Protein AF-A0A4R3VU82-F1 (afdb_monomer)

Solvent-accessible surface area (backbone atoms o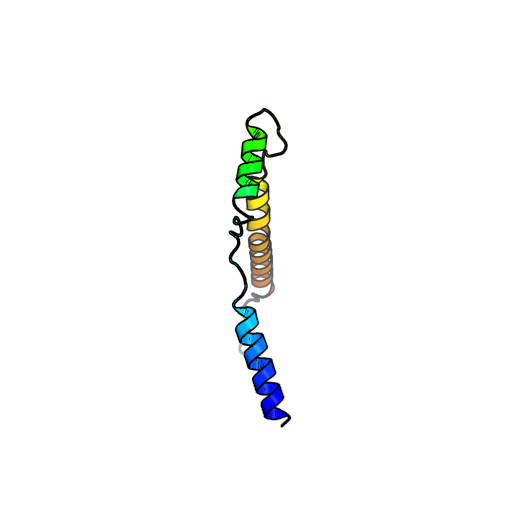nly — not comparable to full-atom values): 5306 Å² total; per-residue (Å²): 112,70,66,59,51,50,51,52,52,54,51,52,51,60,58,57,66,70,69,68,74,80,64,85,73,70,61,89,67,61,54,61,54,52,49,28,54,58,45,36,74,80,76,36,67,87,35,66,62,50,68,59,52,52,51,50,63,64,46,46,63,56,53,53,51,51,51,52,50,51,54,49,51,65,69,69,61,67,72,82,77,74,75,78,92,121

Sequence (86 aa):
MKLFRILILCVSLAIGSNAVTITEAQAQCAMCSLNAENSTQNGNTQGQGLNDGILFLLAMPFLIGAGVAILWYKKYRHKEEKSPIF

Foldseek 3Di:
DVVVVVVVVVVVVVVVVVPPPPDPPVPPPVVVLVVLVVCPPVPRCNSPCVVVVVVVVVCVVVVVVVVVVVVCCVVPPDDDPPPPDD

Radius of gyration: 28.5 Å; Cα contacts (8 Å, |Δi|>4): 17; chains: 1; bounding box: 57×60×65 Å

pLDDT: mean 76.4, std 14.2, range [47.81, 97.94]

Organism: NCBI:txid797292

Secondary structure (DSSP, 8-state):
-HHHHHHHHHHHHHHHTT---------TTHHHHHHHHHHHTTT-GGGTTHHHHHHHHHHHHHHHHHHHHHHHHHHH----------

Structure (mmCIF, N/CA/C/O backbone):
data_AF-A0A4R3VU82-F1
#
_entry.id   AF-A0A4R3VU82-F1
#
loop_
_atom_site.group_PDB
_atom_site.id
_atom_site.type_symbol
_atom_site.label_atom_id
_atom_site.label_alt_id
_atom_site.label_comp_id
_atom_site.label_asym_id
_atom_site.label_entity_id
_atom_site.label_seq_id
_atom_site.pdbx_PDB_ins_code
_atom_site.Cartn_x
_atom_site.Cartn_y
_atom_site.Cartn_z
_atom_site.occupancy
_atom_site.B_iso_or_equiv
_atom_site.auth_seq_id
_atom_site.auth_comp_id
_atom_site.auth_asym_id
_atom_site.auth_atom_id
_atom_site.pdbx_PDB_model_num
ATOM 1 N N . MET A 1 1 ? 30.011 39.096 10.427 1.00 60.69 1 MET A N 1
ATOM 2 C CA . MET A 1 1 ? 28.628 39.513 10.776 1.00 60.69 1 MET A CA 1
ATOM 3 C C . MET A 1 1 ? 27.532 38.692 10.093 1.00 60.69 1 MET A C 1
ATOM 5 O O . MET A 1 1 ? 26.677 38.183 10.799 1.00 60.69 1 MET A O 1
ATOM 9 N N . LYS A 1 2 ? 27.511 38.554 8.756 1.00 74.25 2 LYS A N 1
ATOM 10 C CA . LYS A 1 2 ? 26.423 37.853 8.034 1.00 74.25 2 LYS A CA 1
ATOM 11 C C . LYS A 1 2 ? 26.405 36.338 8.291 1.00 74.25 2 LYS A C 1
ATOM 13 O O . LYS A 1 2 ? 25.363 35.804 8.638 1.00 74.25 2 LYS A O 1
ATOM 18 N N . LEU A 1 3 ? 27.572 35.688 8.241 1.00 81.50 3 LEU A N 1
ATOM 19 C CA . LEU A 1 3 ? 27.721 34.256 8.538 1.00 81.50 3 LEU A CA 1
ATOM 20 C C . LEU A 1 3 ? 27.342 33.911 9.987 1.00 81.50 3 LEU A C 1
ATOM 22 O O . LEU A 1 3 ? 26.650 32.937 10.234 1.00 81.50 3 LEU A O 1
ATOM 26 N N . PHE A 1 4 ? 27.728 34.768 10.935 1.00 85.00 4 PHE A N 1
ATOM 27 C CA . PHE A 1 4 ? 27.375 34.615 12.347 1.00 85.00 4 PHE A CA 1
ATOM 28 C C . PHE A 1 4 ? 25.862 34.746 12.585 1.00 85.00 4 PHE A C 1
ATOM 30 O O . PHE A 1 4 ? 25.286 33.968 13.332 1.00 85.00 4 PHE A O 1
ATOM 37 N N . ARG A 1 5 ? 25.191 35.676 11.886 1.00 80.44 5 ARG A N 1
ATOM 38 C CA . ARG A 1 5 ? 23.725 35.809 11.924 1.00 80.44 5 ARG A CA 1
ATOM 39 C C . ARG A 1 5 ? 23.015 34.598 11.311 1.00 80.44 5 ARG A C 1
ATOM 41 O O . ARG A 1 5 ? 22.017 34.162 11.865 1.00 80.44 5 ARG A O 1
ATOM 48 N N . ILE A 1 6 ? 23.538 34.046 10.215 1.00 88.75 6 ILE A N 1
ATOM 49 C CA . ILE A 1 6 ? 22.997 32.827 9.591 1.00 88.75 6 ILE A CA 1
ATOM 50 C C . ILE A 1 6 ? 23.154 31.634 10.536 1.00 88.75 6 ILE A C 1
ATOM 52 O O . ILE A 1 6 ? 22.190 30.914 10.756 1.00 88.75 6 ILE A O 1
ATOM 56 N N . LEU A 1 7 ? 24.323 31.473 11.161 1.00 89.44 7 LEU A N 1
ATOM 57 C CA . LEU A 1 7 ? 24.552 30.414 12.145 1.00 89.44 7 LEU A CA 1
ATOM 58 C C . LEU A 1 7 ? 23.600 30.529 13.340 1.00 89.44 7 LEU A C 1
ATOM 60 O O . LEU A 1 7 ? 23.007 29.530 13.728 1.00 89.44 7 LEU A O 1
ATOM 64 N N . ILE A 1 8 ? 23.387 31.736 13.870 1.00 89.94 8 ILE A N 1
ATOM 65 C CA . ILE A 1 8 ? 22.427 31.960 14.961 1.00 89.94 8 ILE A CA 1
ATOM 66 C C . ILE A 1 8 ? 20.999 31.597 14.533 1.00 89.94 8 ILE A C 1
ATOM 68 O O . ILE A 1 8 ? 20.300 30.941 15.298 1.00 89.94 8 ILE A O 1
ATOM 72 N N . LEU A 1 9 ? 20.579 31.976 13.320 1.00 86.88 9 LEU A N 1
ATOM 73 C CA . LEU A 1 9 ? 19.250 31.647 12.791 1.00 86.88 9 LEU A CA 1
ATOM 74 C C . LEU A 1 9 ? 19.067 30.142 12.546 1.00 86.88 9 LEU A C 1
ATOM 76 O O . LEU A 1 9 ? 18.006 29.597 12.833 1.00 86.88 9 LEU A O 1
ATOM 80 N N . CYS A 1 10 ? 20.091 29.453 12.039 1.00 85.88 10 CYS A N 1
ATOM 81 C CA . CYS A 1 10 ? 20.046 28.003 11.850 1.00 85.88 10 CYS A CA 1
ATOM 82 C C . CYS A 1 10 ? 19.977 27.268 13.194 1.00 85.88 10 CYS A C 1
ATOM 84 O O . CYS A 1 10 ? 19.217 26.312 13.330 1.00 85.88 10 CYS A O 1
ATOM 86 N N . VAL A 1 11 ? 20.731 27.734 14.193 1.00 85.94 11 VAL A N 1
ATOM 87 C CA . VAL A 1 11 ? 20.732 27.158 15.543 1.00 85.94 11 VAL A CA 1
ATOM 88 C C . VAL A 1 11 ? 19.396 27.405 16.246 1.00 85.94 11 VAL A C 1
ATOM 90 O O . VAL A 1 11 ? 18.844 26.474 16.825 1.00 85.94 11 VAL A O 1
ATOM 93 N N . SER A 1 12 ? 18.817 28.606 16.154 1.00 79.56 12 SER A N 1
ATOM 94 C CA . SER A 1 12 ? 17.508 28.887 16.756 1.00 79.56 12 SER A CA 1
ATOM 95 C C . SER A 1 12 ? 16.373 28.102 16.092 1.00 79.56 12 SER A C 1
ATOM 97 O O . SER A 1 12 ? 15.488 27.612 16.793 1.00 79.56 12 SER A O 1
ATOM 99 N N . LEU A 1 13 ? 16.421 27.914 14.768 1.00 79.12 13 LEU A N 1
ATOM 100 C CA . LEU A 1 13 ? 15.448 27.102 14.035 1.00 79.12 13 LEU A CA 1
ATOM 101 C C . LEU A 1 13 ? 15.556 25.611 14.401 1.00 79.12 13 LEU A C 1
ATOM 103 O O . LEU A 1 13 ? 14.534 24.966 14.626 1.00 79.12 13 LEU A O 1
ATOM 107 N N . ALA A 1 14 ? 16.779 25.087 14.531 1.00 77.56 14 ALA A N 1
ATOM 108 C CA . ALA A 1 14 ? 17.027 23.703 14.940 1.00 77.56 14 ALA A CA 1
ATOM 109 C C . ALA A 1 14 ? 16.617 23.428 16.400 1.00 77.56 14 ALA A C 1
ATOM 111 O O . ALA A 1 14 ? 16.123 22.348 16.725 1.00 77.56 14 ALA A O 1
ATOM 112 N N . ILE A 1 15 ? 16.785 24.402 17.299 1.00 75.75 15 ILE A N 1
ATOM 113 C CA . ILE A 1 15 ? 16.324 24.280 18.689 1.00 75.75 15 ILE A CA 1
ATOM 114 C C . ILE A 1 15 ? 14.788 24.358 18.747 1.00 75.75 15 ILE A C 1
ATOM 116 O O . ILE A 1 15 ? 14.165 23.561 19.446 1.00 75.75 15 ILE A O 1
ATOM 120 N N . GLY A 1 16 ? 14.166 25.242 17.957 1.00 71.31 16 GLY A N 1
ATOM 121 C CA . GLY A 1 16 ? 12.708 25.383 17.875 1.00 71.31 16 GLY A CA 1
ATOM 122 C C . GLY A 1 16 ? 11.982 24.145 17.334 1.00 71.31 16 GLY A C 1
ATOM 123 O O . GLY A 1 16 ? 10.884 23.837 17.792 1.00 71.31 16 GLY A O 1
ATOM 124 N N . SER A 1 17 ? 12.602 23.378 16.428 1.00 64.50 17 SER A N 1
ATOM 125 C CA . SER A 1 17 ? 12.005 22.146 15.884 1.00 64.50 17 SER A CA 1
ATOM 126 C C . SER A 1 17 ? 11.865 21.000 16.894 1.00 64.50 17 SER A C 1
ATOM 128 O O . SER A 1 17 ? 11.131 20.054 16.628 1.00 64.50 17 SER A O 1
ATOM 130 N N . ASN A 1 18 ? 12.521 21.076 18.058 1.00 60.22 18 ASN A N 1
ATOM 131 C CA . ASN A 1 18 ? 12.400 20.065 19.117 1.00 60.22 18 ASN A CA 1
ATOM 132 C C . ASN A 1 18 ? 11.228 20.330 20.082 1.00 60.22 18 ASN A C 1
ATOM 134 O O . ASN A 1 18 ? 10.998 19.540 20.992 1.00 60.22 18 ASN A O 1
ATOM 138 N N . ALA A 1 19 ? 10.468 21.413 19.886 1.00 62.56 19 ALA A N 1
ATOM 139 C CA . ALA A 1 19 ? 9.287 21.739 20.688 1.00 62.56 19 ALA A CA 1
ATOM 140 C C . ALA A 1 19 ? 7.982 21.146 20.121 1.00 62.56 19 ALA A C 1
ATOM 142 O O . ALA A 1 19 ? 6.895 21.639 20.421 1.00 62.56 19 ALA A O 1
ATOM 143 N N . VAL A 1 20 ? 8.066 20.096 19.296 1.00 64.94 20 VAL A N 1
ATOM 144 C CA . VAL A 1 20 ? 6.883 19.319 18.912 1.00 64.94 20 VAL A CA 1
ATOM 145 C C . VAL A 1 20 ? 6.473 18.502 20.128 1.00 64.94 20 VAL A C 1
ATOM 147 O O . VAL A 1 20 ? 7.076 17.482 20.455 1.00 64.94 20 VAL A O 1
ATOM 150 N N . THR A 1 21 ? 5.457 18.982 20.834 1.00 61.09 21 THR A N 1
ATOM 151 C CA . THR A 1 21 ? 4.754 18.185 21.826 1.00 61.09 21 THR A CA 1
ATOM 152 C C . THR A 1 21 ? 4.215 16.943 21.129 1.00 61.09 21 THR A C 1
ATOM 154 O O . THR A 1 21 ? 3.440 17.029 20.177 1.00 61.09 21 THR A O 1
ATOM 157 N N . ILE A 1 22 ? 4.637 15.771 21.600 1.00 59.56 22 ILE A N 1
ATOM 158 C CA . ILE A 1 22 ? 3.977 14.511 21.275 1.00 59.56 22 ILE A CA 1
ATOM 159 C C . ILE A 1 22 ? 2.643 14.558 22.022 1.00 59.56 22 ILE A C 1
ATOM 161 O O . ILE A 1 22 ? 2.515 14.054 23.134 1.00 59.56 22 ILE A O 1
ATOM 165 N N . THR A 1 23 ? 1.646 15.242 21.458 1.00 58.62 23 THR A N 1
ATOM 166 C CA . THR A 1 23 ? 0.273 14.838 21.739 1.00 58.62 23 THR A CA 1
ATOM 167 C C . THR A 1 23 ? 0.178 13.388 21.290 1.00 58.62 23 THR A C 1
ATOM 169 O O . THR A 1 23 ? 0.774 13.021 20.274 1.00 58.62 23 THR A O 1
ATOM 172 N N . GLU A 1 24 ? -0.496 12.538 22.063 1.00 49.50 24 GLU A N 1
ATOM 173 C CA . GLU A 1 24 ? -0.829 11.204 21.584 1.00 49.50 24 GLU A CA 1
ATOM 174 C C . GLU A 1 24 ? -1.585 11.377 20.267 1.00 49.50 24 GLU A C 1
ATOM 176 O O . GLU A 1 24 ? -2.778 11.680 20.239 1.00 49.50 24 GLU A O 1
ATOM 181 N N . ALA A 1 25 ? -0.874 11.230 19.153 1.00 55.16 25 ALA A N 1
ATOM 182 C CA . ALA A 1 25 ? -1.482 10.960 17.879 1.00 55.16 25 ALA A CA 1
ATOM 183 C C . ALA A 1 25 ? -2.077 9.566 18.053 1.00 55.16 25 ALA A C 1
ATOM 185 O O . ALA A 1 25 ? -1.410 8.564 17.802 1.00 55.16 25 ALA A O 1
ATOM 186 N N . GLN A 1 26 ? -3.303 9.514 18.585 1.00 54.59 26 GLN A N 1
ATOM 187 C CA . GLN A 1 26 ? -4.166 8.345 18.540 1.00 54.59 26 GLN A CA 1
ATOM 188 C C . GLN A 1 26 ? -4.059 7.835 17.109 1.00 54.59 26 GLN A C 1
ATOM 190 O O . GLN A 1 26 ? -4.468 8.533 16.180 1.00 54.59 26 GLN A O 1
ATOM 195 N N . ALA A 1 27 ? -3.374 6.705 16.927 1.00 49.56 27 ALA A N 1
ATOM 196 C CA . ALA A 1 27 ? -3.039 6.196 15.611 1.00 49.56 27 ALA A CA 1
ATOM 197 C C . ALA A 1 27 ? -4.335 6.126 14.793 1.00 49.56 27 ALA A C 1
ATOM 199 O O . ALA A 1 27 ? -5.218 5.318 15.090 1.00 49.56 27 ALA A O 1
ATOM 200 N N . GLN A 1 28 ? -4.467 6.998 13.788 1.00 47.81 28 GLN A N 1
ATOM 201 C CA . GLN A 1 28 ? -5.680 7.189 12.980 1.00 47.81 28 GLN A CA 1
ATOM 202 C C . GLN A 1 28 ? -5.939 6.019 12.014 1.00 47.81 28 GLN A C 1
ATOM 204 O O . GLN A 1 28 ? -6.431 6.207 10.909 1.00 47.81 28 GLN A O 1
ATOM 209 N N . CYS A 1 29 ? -5.600 4.798 12.421 1.00 63.66 29 CYS A N 1
ATOM 210 C CA . CYS A 1 29 ? -5.795 3.594 11.626 1.00 63.66 29 CYS A CA 1
ATOM 211 C C . CYS A 1 29 ? -6.537 2.492 12.398 1.00 63.66 29 CYS A C 1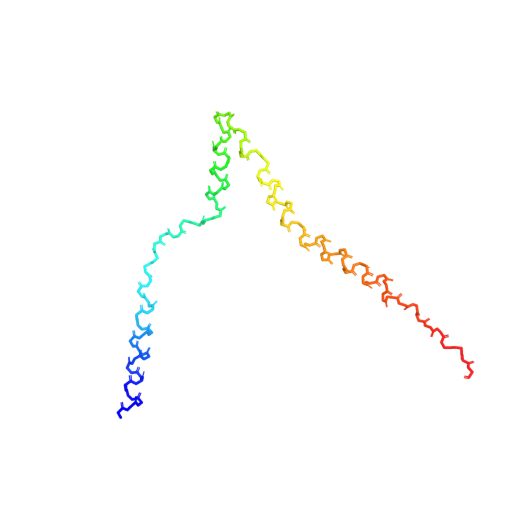
ATOM 213 O O . CYS A 1 29 ? -7.232 1.707 11.767 1.00 63.66 29 CYS A O 1
ATOM 215 N N . ALA A 1 30 ? -6.473 2.442 13.738 1.00 57.22 30 ALA A N 1
ATOM 216 C CA . ALA A 1 30 ? -7.220 1.444 14.521 1.00 57.22 30 ALA A CA 1
ATOM 217 C C . ALA A 1 30 ? -8.590 1.955 15.007 1.00 57.22 30 ALA A C 1
ATOM 219 O O . ALA A 1 30 ? -9.487 1.168 15.288 1.00 57.22 30 ALA A O 1
ATOM 220 N N . MET A 1 31 ? -8.779 3.277 15.080 1.00 57.28 31 MET A N 1
ATOM 221 C CA . MET A 1 31 ? -10.032 3.871 15.561 1.00 57.28 31 MET A CA 1
ATOM 222 C C . MET A 1 31 ? -11.135 3.847 14.491 1.00 57.28 31 MET A C 1
ATOM 224 O O . MET A 1 31 ? -12.306 3.692 14.817 1.00 57.28 31 MET A O 1
ATOM 228 N N . CYS A 1 32 ? -10.769 3.921 13.205 1.00 64.69 32 CYS A N 1
ATOM 229 C CA . CYS A 1 32 ? -11.724 3.838 12.097 1.00 64.69 32 CYS A CA 1
ATOM 230 C C . CYS A 1 32 ? -12.374 2.452 11.993 1.00 64.69 32 CYS A C 1
ATOM 232 O O . CYS A 1 32 ? -13.589 2.366 11.839 1.00 64.69 32 CYS A O 1
ATOM 234 N N . SER A 1 33 ? -11.590 1.377 12.120 1.00 65.12 33 SER A N 1
ATOM 235 C CA . SER A 1 33 ? -12.100 0.001 12.118 1.00 65.12 33 SER A CA 1
ATOM 236 C C . SER A 1 33 ? -12.914 -0.301 13.375 1.00 65.12 33 SER A C 1
ATOM 238 O O . SER A 1 33 ? -14.041 -0.773 13.260 1.00 65.12 33 SER A O 1
ATOM 240 N N . LEU A 1 34 ? -12.418 0.074 14.561 1.00 65.81 34 LEU A N 1
ATOM 241 C CA . LEU A 1 34 ? -13.144 -0.119 15.822 1.00 65.81 34 LEU A CA 1
ATOM 242 C C . LEU A 1 34 ? -14.464 0.662 15.879 1.00 65.81 34 LEU A C 1
ATOM 244 O O . LEU A 1 34 ? -15.456 0.132 16.381 1.00 65.81 34 LEU A O 1
ATOM 248 N N . ASN A 1 35 ? -14.513 1.891 15.353 1.00 66.75 35 ASN A N 1
ATOM 249 C CA . ASN A 1 35 ? -15.754 2.664 15.271 1.00 66.75 35 ASN A CA 1
ATOM 250 C C . ASN A 1 35 ? -16.716 2.097 14.222 1.00 66.75 35 ASN A C 1
ATOM 252 O O . ASN A 1 35 ? -17.924 2.115 14.452 1.00 66.75 35 ASN A O 1
ATOM 256 N N . ALA A 1 36 ? -16.217 1.591 13.091 1.00 66.38 36 ALA A N 1
ATOM 257 C CA . ALA A 1 36 ? -17.054 0.933 12.090 1.00 66.38 36 ALA A CA 1
ATOM 258 C C . ALA A 1 36 ? -17.669 -0.360 12.646 1.00 66.38 36 ALA A C 1
ATOM 260 O O . ALA A 1 36 ? -18.872 -0.568 12.508 1.00 66.38 36 ALA A O 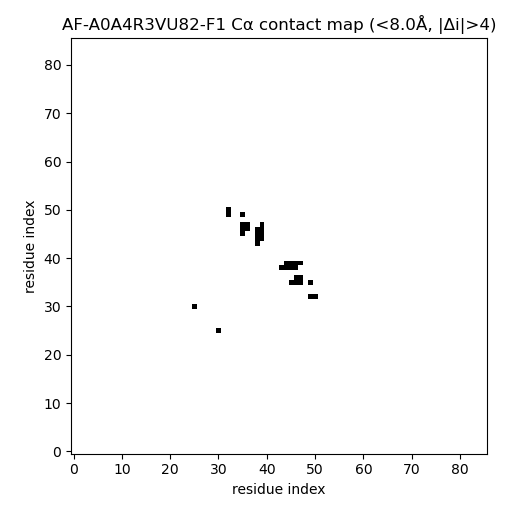1
ATOM 261 N N . GLU A 1 37 ? -16.886 -1.175 13.355 1.00 68.69 37 GLU A N 1
ATOM 262 C CA . GLU A 1 37 ? -17.368 -2.393 14.014 1.00 68.69 37 GLU A CA 1
ATOM 263 C C . GLU A 1 37 ? -18.355 -2.073 15.146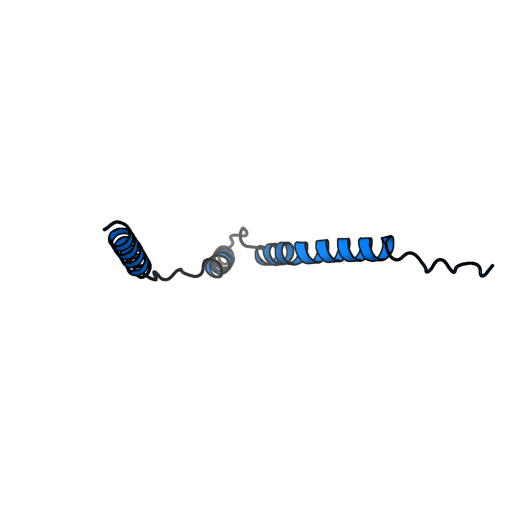 1.00 68.69 37 GLU A C 1
ATOM 265 O O . GLU A 1 37 ? -19.450 -2.638 15.173 1.00 68.69 37 GLU A O 1
ATOM 270 N N . ASN A 1 38 ? -18.047 -1.105 16.021 1.00 70.00 38 ASN A N 1
ATOM 271 C CA . ASN A 1 38 ? -18.974 -0.640 17.065 1.00 70.00 38 ASN A CA 1
ATOM 272 C C . ASN A 1 38 ? -20.270 -0.065 16.483 1.00 70.00 38 ASN A C 1
ATOM 274 O O . ASN A 1 38 ? 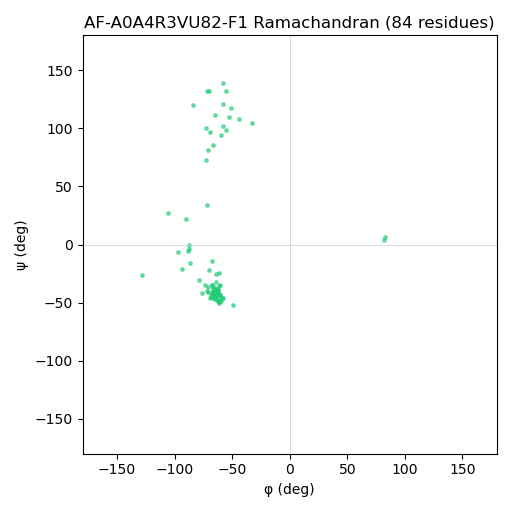-21.343 -0.277 17.047 1.00 70.00 38 ASN A O 1
ATOM 278 N N . SER A 1 39 ? -20.194 0.607 15.328 1.00 67.81 39 SER A N 1
ATOM 279 C CA . SER A 1 39 ? -21.380 1.110 14.630 1.00 67.81 39 SER A CA 1
ATOM 280 C C . SER A 1 39 ? -22.321 -0.023 14.225 1.00 67.81 39 SER A C 1
ATOM 282 O O . SER A 1 39 ? -23.516 0.219 14.134 1.00 67.81 39 SER A O 1
ATOM 284 N N . THR A 1 40 ? -21.837 -1.260 14.056 1.00 70.50 40 THR A N 1
ATOM 285 C CA . THR A 1 40 ? -22.687 -2.409 13.696 1.00 70.50 40 THR A CA 1
ATOM 286 C C . THR A 1 40 ? -23.338 -3.146 14.861 1.00 70.50 40 THR A C 1
ATOM 288 O O . THR A 1 40 ? -24.328 -3.850 14.654 1.00 70.50 40 THR A O 1
ATOM 291 N N . GLN A 1 41 ? -22.873 -2.934 16.096 1.00 71.06 41 GLN A N 1
ATOM 292 C CA . GLN A 1 41 ? -23.355 -3.672 17.273 1.00 71.06 41 GLN A CA 1
ATOM 293 C C . GLN A 1 41 ? -24.796 -3.316 17.685 1.00 71.06 41 GLN A C 1
ATOM 295 O O . GLN A 1 41 ? -25.471 -4.133 18.302 1.00 71.06 41 GLN A O 1
ATOM 300 N N . ASN A 1 42 ? -25.301 -2.137 17.298 1.00 72.88 42 ASN A N 1
ATOM 301 C CA . ASN A 1 42 ? -26.668 -1.677 17.596 1.00 72.88 42 ASN A CA 1
ATOM 302 C C . ASN A 1 42 ? -27.612 -1.733 16.374 1.00 72.88 42 ASN A C 1
ATOM 304 O O . ASN A 1 42 ? -28.553 -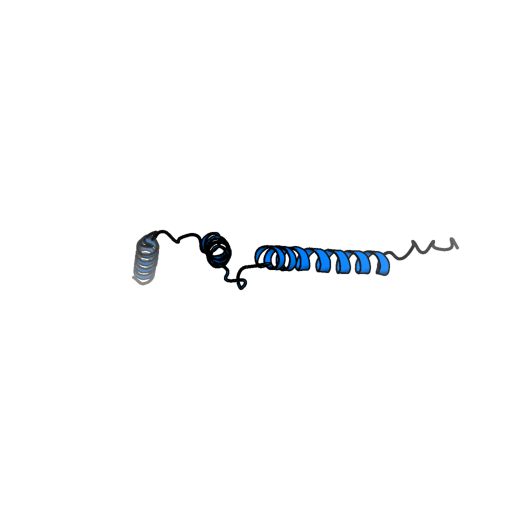0.948 16.275 1.00 72.88 42 ASN A O 1
ATOM 308 N N . GLY A 1 43 ? -27.354 -2.632 15.416 1.00 69.88 43 GLY A N 1
ATOM 309 C CA . GLY A 1 43 ? -28.214 -2.837 14.239 1.00 69.88 43 GLY A CA 1
ATOM 310 C C . GLY A 1 43 ? -27.982 -1.866 13.075 1.00 69.88 43 GLY A C 1
ATOM 311 O O . GLY A 1 43 ? -28.714 -1.907 12.089 1.00 69.88 43 GLY A O 1
ATOM 312 N N . ASN A 1 44 ? -26.962 -1.010 13.151 1.00 68.50 44 ASN A N 1
ATOM 313 C CA . ASN A 1 44 ? -26.590 -0.119 12.055 1.00 68.50 44 ASN A CA 1
ATOM 314 C C . ASN A 1 44 ? -25.672 -0.855 11.057 1.00 68.50 44 ASN A C 1
ATOM 316 O O . ASN A 1 44 ? -24.605 -1.348 11.389 1.00 68.50 44 ASN A O 1
ATOM 320 N N . THR A 1 45 ? -26.093 -0.972 9.802 1.00 74.62 45 THR A N 1
ATOM 321 C CA . THR A 1 45 ? -25.410 -1.803 8.795 1.00 74.62 45 THR A CA 1
ATOM 322 C C . THR A 1 45 ? -24.299 -1.071 8.044 1.00 74.62 45 THR A C 1
ATOM 324 O O . THR A 1 45 ? -23.592 -1.688 7.252 1.00 74.62 45 THR A O 1
ATOM 327 N N . GLN A 1 46 ? -24.103 0.228 8.292 1.00 69.44 46 GLN A N 1
ATOM 328 C CA . GLN A 1 46 ? -23.198 1.077 7.512 1.00 69.44 46 GLN A CA 1
ATOM 329 C C . GLN A 1 46 ? -21.720 0.653 7.617 1.00 69.44 46 GLN A C 1
ATOM 331 O O . GLN A 1 46 ? -20.942 0.931 6.711 1.00 69.44 46 GLN A O 1
ATOM 336 N N . GLY A 1 47 ? -21.333 -0.020 8.709 1.00 69.75 47 GLY A N 1
ATOM 337 C CA . GLY A 1 47 ? -19.977 -0.546 8.916 1.00 69.75 47 GLY A CA 1
ATOM 338 C C . GLY A 1 47 ? -19.742 -1.959 8.364 1.00 69.75 47 GLY A C 1
ATOM 339 O O . GLY A 1 47 ? -18.608 -2.439 8.395 1.00 69.75 47 GLY A O 1
ATOM 340 N N . GLN A 1 48 ? -20.780 -2.640 7.862 1.00 75.31 48 GLN A N 1
ATOM 341 C CA . GLN A 1 48 ? -20.640 -3.994 7.319 1.00 75.31 48 GLN A CA 1
ATOM 342 C C . GLN A 1 48 ? -19.853 -3.963 5.999 1.00 75.31 48 GLN A C 1
ATOM 344 O O . GLN A 1 48 ? -20.133 -3.156 5.117 1.00 75.31 48 GLN A O 1
ATOM 349 N N . GLY A 1 49 ? -18.859 -4.845 5.862 1.00 77.12 49 GLY A N 1
ATOM 350 C CA . GLY A 1 49 ? -18.052 -4.980 4.641 1.00 77.12 49 GLY A CA 1
ATOM 351 C C . GLY A 1 49 ? -16.906 -3.971 4.486 1.00 77.12 49 GLY A C 1
ATOM 352 O O . GLY A 1 49 ? -16.208 -3.994 3.474 1.00 77.12 49 GLY A O 1
ATOM 353 N N . LEU A 1 50 ? -16.653 -3.104 5.476 1.00 78.31 50 LEU A N 1
ATOM 354 C CA . LEU A 1 50 ? -15.541 -2.147 5.401 1.00 78.31 50 LEU A CA 1
ATOM 355 C C . LEU A 1 50 ? -14.172 -2.846 5.333 1.00 78.31 50 LEU A C 1
ATOM 357 O O . LEU A 1 50 ? -13.322 -2.443 4.541 1.00 78.31 50 LEU A O 1
ATOM 361 N N . ASN A 1 51 ? -13.965 -3.912 6.116 1.00 80.38 51 ASN A N 1
ATOM 362 C CA . ASN A 1 51 ? -12.720 -4.688 6.085 1.00 80.38 51 ASN A CA 1
ATOM 363 C C . ASN A 1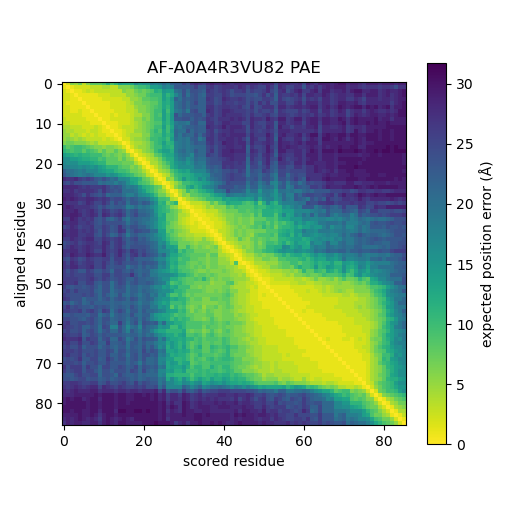 51 ? -12.504 -5.363 4.720 1.00 80.38 51 ASN A C 1
ATOM 365 O O . ASN A 1 51 ? -11.399 -5.336 4.181 1.00 80.38 51 ASN A O 1
ATOM 369 N N . ASP A 1 52 ? -13.576 -5.875 4.114 1.00 84.88 52 ASP A N 1
ATOM 370 C CA . ASP A 1 52 ? -13.524 -6.452 2.768 1.00 84.88 52 ASP A CA 1
ATOM 371 C C . ASP A 1 52 ? -13.148 -5.389 1.728 1.00 84.88 52 ASP A C 1
ATOM 373 O O . ASP A 1 52 ? -12.324 -5.641 0.849 1.00 84.88 52 ASP A O 1
ATOM 377 N N . GLY A 1 53 ? -13.677 -4.168 1.868 1.00 85.25 53 GLY A N 1
ATOM 378 C CA . GLY A 1 53 ? -13.296 -3.021 1.042 1.00 85.25 53 GLY A CA 1
ATOM 379 C C . GLY A 1 53 ? -11.822 -2.628 1.195 1.00 85.25 53 GLY A C 1
ATOM 380 O O . GLY A 1 53 ? -11.146 -2.376 0.196 1.00 85.25 53 GLY A O 1
ATOM 381 N N . ILE A 1 54 ? -11.292 -2.620 2.422 1.00 85.19 54 ILE A N 1
ATOM 382 C CA . ILE A 1 54 ? -9.871 -2.338 2.690 1.00 85.19 54 ILE A CA 1
ATOM 383 C C . ILE A 1 54 ? -8.985 -3.410 2.049 1.00 85.19 54 ILE A C 1
ATOM 385 O O . ILE A 1 54 ? -8.032 -3.073 1.345 1.00 85.19 54 ILE A O 1
ATOM 389 N N . LEU A 1 55 ? -9.311 -4.690 2.242 1.00 87.44 55 LEU A N 1
ATOM 390 C CA . LEU A 1 55 ? -8.569 -5.800 1.641 1.00 87.44 55 LEU A CA 1
ATOM 391 C C . LEU A 1 55 ? -8.637 -5.765 0.109 1.00 87.44 55 LEU A C 1
ATOM 393 O O . LEU A 1 55 ? -7.625 -6.003 -0.551 1.00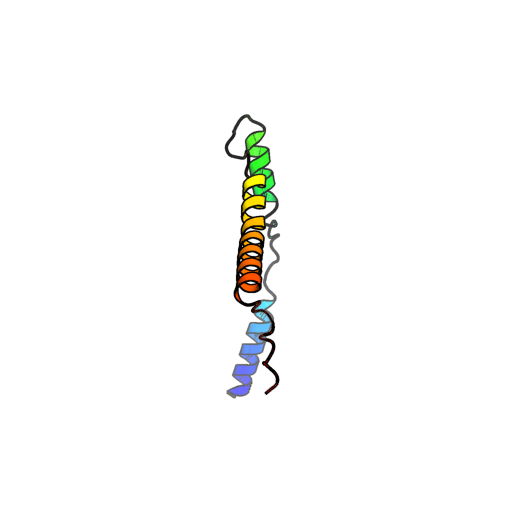 87.44 55 LEU A O 1
ATOM 397 N N . PHE A 1 56 ? -9.786 -5.405 -0.464 1.00 91.44 56 PHE A N 1
ATOM 398 C CA . PHE A 1 56 ? -9.942 -5.217 -1.906 1.00 91.44 56 PHE A CA 1
ATOM 399 C C . PHE A 1 56 ? -9.033 -4.102 -2.445 1.00 91.44 56 PHE A C 1
ATOM 401 O O . PHE A 1 56 ? -8.296 -4.314 -3.414 1.00 91.44 56 PHE A O 1
ATOM 408 N N . LEU A 1 57 ? -9.038 -2.930 -1.801 1.00 90.12 57 LEU A N 1
ATOM 409 C CA . LEU A 1 57 ? -8.197 -1.794 -2.189 1.00 90.12 57 LEU A CA 1
ATOM 410 C C . LEU A 1 57 ? -6.703 -2.090 -2.003 1.00 90.12 57 LEU A C 1
ATOM 412 O O . LEU A 1 57 ? -5.898 -1.679 -2.839 1.00 90.12 57 LEU A O 1
ATOM 416 N N . LEU A 1 58 ? -6.333 -2.834 -0.955 1.00 92.31 58 LEU A N 1
ATOM 417 C CA . LEU A 1 58 ? -4.962 -3.291 -0.715 1.00 92.31 58 LEU A CA 1
ATOM 418 C C . LEU A 1 58 ? -4.499 -4.282 -1.793 1.00 92.31 58 LEU A C 1
ATOM 420 O O . LEU A 1 58 ? -3.363 -4.199 -2.254 1.00 92.31 58 LEU A O 1
ATOM 424 N N . ALA A 1 59 ? -5.358 -5.217 -2.206 1.00 96.12 59 ALA A N 1
ATOM 425 C CA . ALA A 1 59 ? -5.015 -6.249 -3.183 1.00 96.12 59 ALA A CA 1
ATOM 426 C C . ALA A 1 59 ? -4.903 -5.706 -4.619 1.00 96.12 59 ALA A C 1
ATOM 428 O O . ALA A 1 59 ? -4.055 -6.160 -5.391 1.00 96.12 59 ALA A O 1
ATOM 429 N N . MET A 1 60 ? -5.726 -4.717 -4.980 1.00 97.69 60 MET A N 1
ATOM 430 C CA . MET A 1 60 ? -5.786 -4.134 -6.326 1.00 97.69 60 MET A CA 1
ATOM 431 C C . MET A 1 60 ? -4.432 -3.734 -6.945 1.00 97.69 60 MET A C 1
ATOM 433 O O . MET A 1 60 ? -4.156 -4.180 -8.063 1.00 97.69 60 MET A O 1
ATOM 437 N N . PRO A 1 61 ? -3.550 -2.953 -6.287 1.00 95.75 61 PRO A N 1
ATOM 438 C CA . PRO A 1 61 ? -2.273 -2.555 -6.883 1.00 95.75 61 PRO A CA 1
ATOM 439 C C . PRO A 1 61 ? -1.370 -3.750 -7.214 1.00 95.75 61 PRO A C 1
ATOM 441 O O . PRO A 1 61 ? -0.703 -3.745 -8.251 1.00 95.75 61 PRO A O 1
ATOM 444 N N . PHE A 1 62 ? -1.385 -4.802 -6.391 1.00 97.25 62 PHE A N 1
ATOM 445 C CA . PHE A 1 62 ? -0.612 -6.017 -6.651 1.00 97.25 62 PHE A CA 1
ATOM 446 C C . PHE A 1 62 ? -1.190 -6.820 -7.816 1.00 97.25 62 PHE A C 1
ATOM 448 O O . PHE A 1 62 ? -0.431 -7.300 -8.657 1.00 97.25 62 PHE A O 1
ATOM 455 N N . LEU A 1 63 ? -2.520 -6.928 -7.907 1.00 97.88 63 LEU A N 1
ATOM 456 C CA . LEU A 1 63 ? -3.189 -7.609 -9.019 1.00 97.88 63 LEU A CA 1
ATOM 457 C C . LEU A 1 63 ? -2.930 -6.901 -10.352 1.00 97.88 63 LEU A C 1
ATOM 459 O O . LEU A 1 63 ? -2.595 -7.554 -11.342 1.00 97.88 63 LEU A O 1
ATOM 463 N N . ILE A 1 64 ? -3.024 -5.570 -10.370 1.00 97.94 64 ILE A N 1
ATOM 464 C CA . ILE A 1 64 ? -2.716 -4.757 -11.553 1.00 97.94 64 ILE A CA 1
ATOM 465 C C . ILE A 1 64 ? -1.243 -4.929 -11.938 1.00 97.94 64 ILE A C 1
ATOM 467 O O . ILE A 1 64 ? -0.944 -5.216 -13.098 1.00 97.94 64 ILE A O 1
ATOM 471 N N . GLY A 1 65 ? -0.324 -4.817 -10.972 1.00 97.88 65 GLY A N 1
ATOM 472 C CA . GLY A 1 65 ? 1.109 -5.003 -11.203 1.00 97.88 65 GLY A CA 1
ATOM 473 C C . GLY A 1 65 ? 1.442 -6.387 -11.765 1.00 97.88 65 GLY A C 1
ATOM 474 O O . GLY A 1 65 ? 2.155 -6.493 -12.764 1.00 97.88 65 GLY A O 1
ATOM 475 N N . ALA A 1 66 ? 0.867 -7.446 -11.189 1.00 97.88 66 ALA A N 1
ATOM 476 C CA . ALA A 1 66 ? 1.024 -8.813 -11.677 1.00 97.88 66 ALA A CA 1
ATOM 477 C C . ALA A 1 66 ? 0.459 -8.982 -13.097 1.00 97.88 66 ALA A C 1
ATOM 479 O O . ALA A 1 66 ? 1.113 -9.582 -13.951 1.00 97.88 66 ALA A O 1
ATOM 480 N N . GLY A 1 67 ? -0.715 -8.411 -13.383 1.00 97.94 67 GLY A N 1
ATOM 481 C CA . GLY A 1 67 ? -1.320 -8.439 -14.714 1.00 97.94 67 GLY A CA 1
ATOM 482 C C . GLY A 1 67 ? -0.432 -7.779 -15.770 1.00 97.94 67 GLY A C 1
ATOM 483 O O . GLY A 1 67 ? -0.148 -8.383 -16.807 1.00 97.94 67 GLY A O 1
ATOM 484 N N . VAL A 1 68 ? 0.075 -6.577 -15.485 1.00 97.62 68 VAL A N 1
ATOM 485 C CA . VAL A 1 68 ? 1.009 -5.865 -16.373 1.00 97.62 68 VAL A CA 1
ATOM 486 C C . VAL A 1 68 ? 2.295 -6.666 -16.567 1.00 97.62 68 VAL A C 1
ATOM 488 O O . VAL A 1 68 ? 2.724 -6.850 -17.707 1.00 97.62 68 VAL A O 1
ATOM 491 N N . ALA A 1 69 ? 2.880 -7.196 -15.489 1.00 97.19 69 ALA A N 1
ATOM 492 C CA . ALA A 1 69 ? 4.102 -7.994 -15.551 1.00 97.19 69 ALA A CA 1
ATOM 493 C C . ALA A 1 69 ? 3.929 -9.254 -16.416 1.00 97.19 69 ALA A C 1
ATOM 495 O O . ALA A 1 69 ? 4.783 -9.547 -17.254 1.00 97.19 69 ALA A O 1
ATOM 496 N N . ILE A 1 70 ? 2.808 -9.971 -16.274 1.00 97.06 70 ILE A N 1
ATOM 497 C CA . ILE A 1 70 ? 2.502 -11.166 -17.075 1.00 97.06 70 ILE A CA 1
ATOM 498 C C . ILE A 1 70 ? 2.313 -10.803 -18.550 1.00 97.06 70 ILE A C 1
ATOM 500 O O . ILE A 1 70 ? 2.870 -11.474 -19.422 1.00 97.06 70 ILE A O 1
ATOM 504 N N . LEU A 1 71 ? 1.537 -9.758 -18.851 1.00 96.50 71 LEU A N 1
ATOM 505 C CA . LEU A 1 71 ? 1.307 -9.319 -20.230 1.00 96.50 71 LEU A CA 1
ATOM 506 C C . LEU A 1 71 ? 2.609 -8.872 -20.896 1.00 96.50 71 LEU A C 1
ATOM 508 O O . LEU A 1 71 ? 2.874 -9.248 -22.039 1.00 96.50 71 LEU A O 1
ATOM 512 N N . TRP A 1 72 ? 3.441 -8.124 -20.171 1.00 96.44 72 TRP A N 1
ATOM 513 C CA . TRP A 1 72 ? 4.758 -7.709 -20.634 1.00 96.44 72 TRP A CA 1
ATOM 514 C C . TRP A 1 72 ? 5.656 -8.924 -20.892 1.00 96.44 72 TRP A C 1
ATOM 516 O O . TRP A 1 72 ? 6.166 -9.087 -21.998 1.00 96.44 72 TRP A O 1
ATOM 526 N N . TYR A 1 73 ? 5.756 -9.851 -19.939 1.00 94.06 73 TYR A N 1
ATOM 527 C CA . TYR A 1 73 ? 6.548 -11.067 -20.107 1.00 94.06 73 TYR A CA 1
ATOM 528 C C . TYR A 1 73 ? 6.099 -11.893 -21.318 1.00 94.06 73 TYR A C 1
ATOM 530 O O . TYR A 1 73 ? 6.927 -12.300 -22.129 1.00 94.06 73 TYR A O 1
ATOM 538 N N . LYS A 1 74 ? 4.790 -12.107 -21.501 1.00 92.19 74 LYS A N 1
ATOM 539 C CA . LYS A 1 74 ? 4.270 -12.873 -22.645 1.00 92.19 74 LYS A CA 1
ATOM 540 C C . LYS A 1 74 ? 4.484 -12.163 -23.982 1.00 92.19 74 LYS A C 1
ATOM 542 O O . LYS A 1 74 ? 4.699 -12.846 -24.978 1.00 92.19 74 LYS A O 1
ATOM 547 N N . LYS A 1 75 ? 4.411 -10.828 -24.015 1.00 90.56 75 LYS A N 1
ATOM 548 C CA . LYS A 1 75 ? 4.576 -10.034 -25.241 1.00 90.56 75 LYS A CA 1
ATOM 549 C C . LYS A 1 75 ? 6.038 -9.913 -25.667 1.00 90.56 75 LYS A C 1
ATOM 551 O O . LYS A 1 75 ? 6.324 -10.001 -26.853 1.00 90.56 75 LYS A O 1
ATOM 556 N N . TYR A 1 76 ? 6.947 -9.699 -24.719 1.00 86.94 76 TYR A N 1
ATOM 557 C CA . TYR A 1 76 ? 8.359 -9.422 -25.007 1.00 86.94 76 TYR A CA 1
ATOM 558 C C . TYR A 1 76 ? 9.259 -10.653 -24.910 1.00 86.94 76 TYR A C 1
ATOM 560 O O . TYR A 1 76 ? 10.414 -10.599 -25.324 1.00 86.94 76 TYR A O 1
ATOM 568 N N . ARG A 1 77 ? 8.731 -11.794 -24.457 1.00 81.19 77 ARG A N 1
ATOM 569 C CA . ARG A 1 77 ? 9.366 -13.098 -24.662 1.00 81.19 77 ARG A CA 1
ATOM 570 C C . ARG A 1 77 ? 9.212 -13.518 -26.129 1.00 81.19 77 ARG A C 1
ATOM 572 O O . ARG A 1 77 ? 8.442 -14.420 -26.457 1.00 81.19 77 ARG A O 1
ATOM 579 N N . HIS A 1 78 ? 9.949 -12.862 -27.020 1.00 64.25 78 HIS A N 1
ATOM 580 C CA . HIS A 1 78 ? 10.189 -13.385 -28.358 1.00 64.25 78 HIS A CA 1
ATOM 581 C C . HIS A 1 78 ? 11.149 -14.572 -28.266 1.00 64.25 78 HIS A C 1
ATOM 583 O O . HIS A 1 78 ? 12.145 -14.548 -27.547 1.00 64.25 78 HIS A O 1
ATOM 589 N N . LYS A 1 79 ? 10.758 -15.647 -28.955 1.00 65.06 79 LYS A N 1
ATOM 590 C CA . LYS A 1 79 ? 11.550 -16.857 -29.166 1.00 65.06 79 LYS A CA 1
ATOM 591 C C . LYS A 1 79 ? 12.872 -16.435 -29.797 1.00 65.06 79 LYS A C 1
ATOM 593 O O . LYS A 1 79 ? 12.828 -15.679 -30.758 1.00 65.06 79 LYS A O 1
ATOM 598 N N . GLU A 1 80 ? 13.982 -16.934 -29.255 1.00 62.19 80 GLU A N 1
ATOM 599 C CA . GLU A 1 80 ? 15.294 -16.971 -29.907 1.00 62.19 80 GLU A CA 1
ATOM 600 C C . GLU A 1 80 ? 15.082 -17.160 -31.417 1.00 62.19 80 GLU A C 1
ATOM 602 O O . GLU A 1 80 ? 14.665 -18.240 -31.856 1.00 62.19 80 GLU A O 1
ATOM 607 N N . GLU A 1 81 ? 15.261 -16.100 -32.207 1.00 62.28 81 GLU A N 1
ATOM 608 C CA . GLU A 1 81 ? 15.280 -16.232 -33.655 1.00 62.28 81 GLU A CA 1
ATOM 609 C C . GLU A 1 81 ? 16.568 -16.978 -33.957 1.00 62.28 81 GLU A C 1
ATOM 611 O O . GLU A 1 81 ? 17.666 -16.427 -33.905 1.00 62.28 81 GLU A O 1
ATOM 616 N N . LYS A 1 82 ? 16.430 -18.295 -34.123 1.00 59.62 82 LYS A N 1
ATOM 617 C CA . LYS A 1 82 ? 17.532 -19.179 -34.469 1.00 59.62 82 LYS A CA 1
ATOM 618 C C . LYS A 1 82 ? 18.094 -18.646 -35.783 1.00 59.62 82 LYS A C 1
ATOM 620 O O . LYS A 1 82 ? 17.474 -18.846 -36.824 1.00 59.62 82 LYS A O 1
ATOM 625 N N . SER A 1 83 ? 19.222 -17.939 -35.709 1.00 62.06 83 SER A N 1
ATOM 626 C CA . SER A 1 83 ? 19.938 -17.460 -36.887 1.00 62.06 83 SER A CA 1
ATOM 627 C C . SER A 1 83 ? 20.140 -18.659 -37.817 1.00 62.06 83 SER A C 1
ATOM 629 O O . SER A 1 83 ? 20.739 -19.652 -37.376 1.00 62.06 83 SER A O 1
ATOM 631 N N . PRO A 1 84 ? 19.581 -18.658 -39.042 1.00 66.69 84 PRO A N 1
ATOM 632 C CA . PRO A 1 84 ? 19.903 -19.700 -3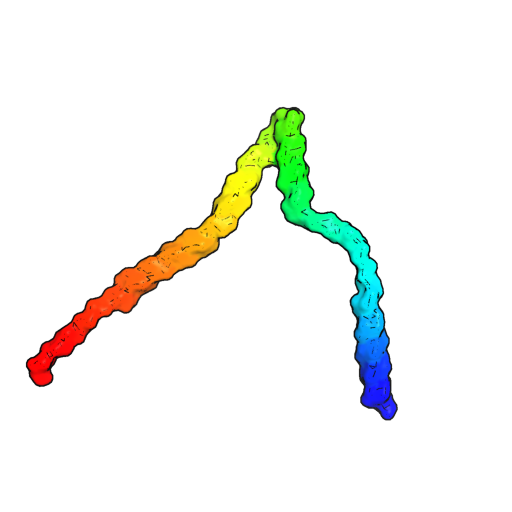9.992 1.00 66.69 84 PRO A CA 1
ATOM 633 C C . PRO A 1 84 ? 21.384 -19.529 -40.305 1.00 66.69 84 PRO A C 1
ATOM 635 O O . PRO A 1 84 ? 21.796 -18.520 -40.863 1.00 66.69 84 PRO A O 1
ATOM 638 N N . ILE A 1 85 ? 22.172 -20.500 -39.846 1.00 71.06 85 ILE A N 1
ATOM 639 C CA . ILE A 1 85 ? 23.606 -20.597 -40.090 1.00 71.06 85 ILE A CA 1
ATOM 640 C C . ILE A 1 85 ? 23.802 -20.687 -41.607 1.00 71.06 85 ILE A C 1
ATOM 642 O O . ILE A 1 85 ? 23.709 -21.774 -42.175 1.00 71.06 85 ILE A O 1
ATOM 646 N N . PHE A 1 86 ? 24.040 -19.535 -42.227 1.00 63.41 86 PHE A N 1
ATOM 647 C CA . PHE A 1 86 ? 24.655 -19.348 -43.534 1.00 63.41 86 PHE A CA 1
ATOM 648 C C . PHE A 1 86 ? 25.567 -18.128 -43.443 1.00 63.41 86 PHE A C 1
ATOM 650 O O . PHE A 1 86 ? 25.096 -17.080 -42.943 1.00 63.41 86 PHE A O 1
#

Mean predicted aligned error: 16.69 Å